Protein AF-A0A4U0UCR5-F1 (afdb_monomer)

pLDDT: mean 89.13, std 16.33, range [35.28, 98.19]

Solvent-accessible surface area (backbone atoms only — not comparable to full-atom values): 7328 Å² total; per-residue (Å²): 134,86,78,78,83,80,68,86,75,76,78,74,77,91,52,89,45,72,67,49,46,50,55,61,46,55,78,76,46,58,71,68,56,44,50,70,70,74,58,52,72,88,90,23,61,68,55,53,46,61,62,53,55,58,74,78,58,78,87,79,87,75,80,96,62,92,66,94,75,80,82,55,55,40,74,56,100,87,42,82,36,74,46,90,71,81,84,75,95,70,81,70,40,49,72,82,38,89,63,22,64,62,49,67,74,70,109

Nearest PDB structures (foldseek):
  6gmc-assembly1_A  TM=9.772E-01  e=1.722E-05  Homo sapiens
  7m2o-assembly1_A  TM=9.458E-01  e=2.943E-05  Homo sapiens
  6gmb-assembly1_A  TM=9.273E-01  e=2.251E-05  Homo sapiens
  5zzp-assembly1_A  TM=9.626E-01  e=1.922E-04  Amycolatopsis orientalis
  2zfa-assembly1_B  TM=8.457E-01  e=1.601E-02  Aerococcus viridans

Structure (mmCIF, N/CA/C/O backbone):
data_AF-A0A4U0UCR5-F1
#
_entry.id   AF-A0A4U0UCR5-F1
#
loop_
_atom_site.group_PDB
_atom_site.id
_atom_site.type_symbol
_atom_site.label_atom_id
_atom_site.label_alt_id
_atom_site.label_comp_id
_atom_site.label_asym_id
_atom_site.label_entity_id
_atom_site.label_seq_id
_atom_site.pdbx_PDB_ins_code
_atom_site.Cartn_x
_atom_site.Cartn_y
_atom_site.Cartn_z
_atom_site.occupancy
_atom_site.B_iso_or_equiv
_atom_site.auth_seq_id
_atom_site.auth_comp_id
_atom_site.auth_asym_id
_atom_site.auth_atom_id
_atom_site.pdbx_PDB_model_num
ATOM 1 N N . MET A 1 1 ? -10.767 9.553 -33.402 1.00 35.28 1 MET A N 1
ATOM 2 C CA . MET A 1 1 ? -11.788 8.578 -32.966 1.00 35.28 1 MET A CA 1
ATOM 3 C C . MET A 1 1 ? -11.560 8.318 -31.491 1.00 35.28 1 MET A C 1
ATOM 5 O O . MET A 1 1 ? -10.500 7.817 -31.144 1.00 35.28 1 MET A O 1
ATOM 9 N N . ALA A 1 2 ? -12.474 8.772 -30.635 1.00 36.44 2 ALA A N 1
ATOM 10 C CA . ALA A 1 2 ? -12.383 8.573 -29.193 1.00 36.44 2 ALA A CA 1
ATOM 11 C C . ALA A 1 2 ? -12.585 7.086 -28.865 1.00 36.44 2 ALA A C 1
ATOM 13 O O . ALA A 1 2 ? -13.529 6.472 -29.364 1.00 36.44 2 ALA A O 1
ATOM 14 N N . ALA A 1 3 ? -11.685 6.514 -28.065 1.00 36.31 3 ALA A N 1
ATOM 15 C CA . ALA A 1 3 ? -11.856 5.176 -27.513 1.00 36.31 3 ALA A CA 1
ATOM 16 C C . ALA A 1 3 ? -13.061 5.171 -26.550 1.00 36.31 3 ALA A C 1
ATOM 18 O O . ALA A 1 3 ? -13.262 6.158 -25.835 1.00 36.31 3 ALA A O 1
ATOM 19 N N . PRO A 1 4 ? -13.882 4.108 -26.533 1.00 35.31 4 PRO A N 1
ATOM 20 C CA . PRO A 1 4 ? -15.070 4.062 -25.691 1.00 35.31 4 PRO A CA 1
ATOM 21 C C . PRO A 1 4 ? -14.685 4.058 -24.205 1.00 35.31 4 PRO A C 1
ATOM 23 O O . PRO A 1 4 ? -13.691 3.447 -23.810 1.00 35.31 4 PRO A O 1
ATOM 26 N N . ALA A 1 5 ? -15.490 4.738 -23.384 1.00 44.38 5 ALA A N 1
ATOM 27 C CA . ALA A 1 5 ? -15.382 4.713 -21.931 1.00 44.38 5 ALA A CA 1
ATOM 28 C C . ALA A 1 5 ? -15.488 3.261 -21.440 1.00 44.38 5 ALA A C 1
ATOM 30 O O . ALA A 1 5 ? -16.512 2.607 -21.646 1.00 44.38 5 ALA A O 1
ATOM 31 N N . LYS A 1 6 ? -14.417 2.739 -20.827 1.00 43.69 6 LYS A N 1
ATOM 32 C CA . LYS A 1 6 ? -14.446 1.434 -20.159 1.00 43.69 6 LYS A CA 1
ATOM 33 C C . LYS A 1 6 ? -15.476 1.522 -19.033 1.00 43.69 6 LYS A C 1
ATOM 35 O O . LYS A 1 6 ? -15.275 2.279 -18.086 1.00 43.69 6 LYS A O 1
ATOM 40 N N . GLY A 1 7 ? -16.580 0.788 -19.182 1.00 40.47 7 GLY A N 1
ATOM 41 C CA . GLY A 1 7 ?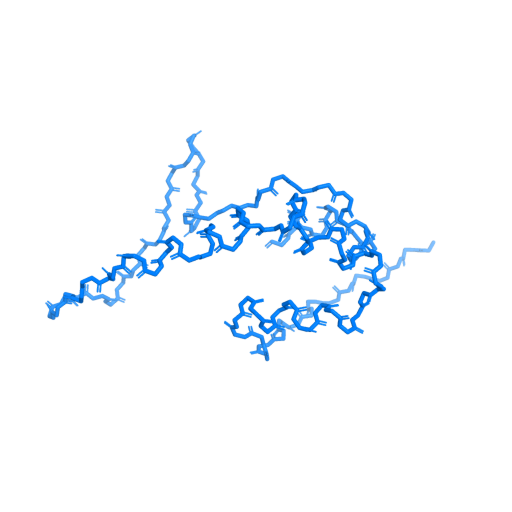 -17.565 0.597 -18.122 1.00 40.47 7 GLY A CA 1
ATOM 42 C C . GLY A 1 7 ? -16.885 0.109 -16.846 1.00 40.47 7 GLY A C 1
ATOM 43 O O . GLY A 1 7 ? -15.861 -0.574 -16.924 1.00 40.47 7 GLY A O 1
ATOM 44 N N . GLU A 1 8 ? -17.437 0.508 -15.701 1.00 47.03 8 GLU A N 1
ATOM 45 C CA . GLU A 1 8 ? -16.978 0.138 -14.362 1.00 47.03 8 GLU A CA 1
ATOM 46 C C . GLU A 1 8 ? -16.713 -1.372 -14.302 1.00 47.03 8 GLU A C 1
ATOM 48 O O . GLU A 1 8 ? -17.630 -2.193 -14.257 1.00 47.03 8 GLU A O 1
ATOM 53 N N . GLN A 1 9 ? -15.436 -1.754 -14.381 1.00 50.81 9 GLN A N 1
ATOM 54 C CA . GLN A 1 9 ? -15.031 -3.129 -14.147 1.00 50.81 9 GLN A CA 1
ATOM 55 C C . GLN A 1 9 ? -15.256 -3.400 -12.665 1.00 50.81 9 GLN A C 1
ATOM 57 O O . GLN A 1 9 ? -14.548 -2.867 -11.813 1.00 50.81 9 GLN A O 1
ATOM 62 N N . MET A 1 10 ? -16.281 -4.202 -12.385 1.00 52.25 10 MET A N 1
ATOM 63 C CA . MET A 1 10 ? -16.593 -4.722 -11.061 1.00 52.25 10 MET A CA 1
ATOM 64 C C . MET A 1 10 ? -15.315 -5.278 -10.421 1.00 52.25 10 MET A C 1
ATOM 66 O O . MET A 1 10 ? -14.650 -6.125 -11.018 1.00 52.25 10 MET A O 1
ATOM 70 N N . HIS A 1 11 ? -14.956 -4.750 -9.248 1.00 58.25 11 HIS A N 1
ATOM 71 C CA . HIS A 1 11 ? -13.743 -5.130 -8.528 1.00 58.25 11 HIS A CA 1
ATOM 72 C C . HIS A 1 11 ? -13.682 -6.653 -8.363 1.00 58.25 11 HIS A C 1
ATOM 74 O O . HIS A 1 11 ? -14.624 -7.265 -7.856 1.00 58.25 11 HIS A O 1
ATOM 80 N N . ASP A 1 12 ? -12.584 -7.264 -8.807 1.00 63.19 12 ASP A N 1
ATOM 81 C CA . ASP A 1 12 ? -12.353 -8.696 -8.640 1.00 63.19 12 ASP A CA 1
ATOM 82 C C . ASP A 1 12 ? -12.151 -8.999 -7.147 1.00 63.19 12 ASP A C 1
ATOM 84 O O . ASP A 1 12 ? -11.099 -8.717 -6.573 1.00 63.19 12 ASP A O 1
ATOM 88 N N . LEU A 1 13 ? -13.190 -9.538 -6.504 1.00 63.34 13 LEU A N 1
ATOM 89 C CA . LEU A 1 13 ? -13.197 -9.889 -5.079 1.00 63.34 13 LEU A CA 1
ATOM 90 C C . LEU A 1 13 ? -12.336 -11.126 -4.758 1.00 63.34 13 LEU A C 1
ATOM 92 O O . LEU A 1 13 ? -12.254 -11.513 -3.594 1.00 63.34 13 LEU A O 1
ATOM 96 N N . ASN A 1 14 ? -11.677 -11.744 -5.747 1.00 81.44 14 ASN A N 1
ATOM 97 C CA . ASN A 1 14 ? -10.796 -12.901 -5.539 1.00 81.44 14 ASN A CA 1
ATOM 98 C C . ASN A 1 14 ? -9.407 -12.540 -4.982 1.00 81.44 14 ASN A C 1
ATOM 100 O O . ASN A 1 14 ? -8.520 -13.387 -4.953 1.00 81.44 14 ASN A O 1
ATOM 104 N N . CYS A 1 15 ? -9.205 -11.299 -4.539 1.00 88.25 15 CYS A N 1
ATOM 105 C CA . CYS A 1 15 ? -7.969 -10.833 -3.928 1.00 88.25 15 CYS A CA 1
ATOM 106 C C . CYS A 1 15 ? -8.275 -10.217 -2.557 1.00 88.25 15 CYS A C 1
ATOM 108 O O . CYS A 1 15 ? -8.658 -9.051 -2.458 1.00 88.25 15 CYS A O 1
ATOM 110 N N . LEU A 1 16 ? -8.116 -11.004 -1.491 1.00 90.81 16 LEU A N 1
ATOM 111 C CA . LEU A 1 16 ? -8.462 -10.607 -0.122 1.00 90.81 16 LEU A CA 1
ATOM 112 C C . LEU A 1 16 ? -7.251 -10.101 0.663 1.00 90.81 16 LEU A C 1
ATOM 114 O O . LEU A 1 16 ? -7.403 -9.339 1.619 1.00 90.81 16 LEU A O 1
ATOM 118 N N . THR A 1 17 ? -6.045 -10.523 0.279 1.00 93.19 17 THR A N 1
ATOM 119 C CA . THR A 1 17 ? -4.800 -10.125 0.946 1.00 93.19 17 THR A CA 1
ATOM 120 C C . THR A 1 17 ? -3.840 -9.413 -0.002 1.00 93.19 17 THR A C 1
ATOM 122 O O . THR A 1 17 ? -3.811 -9.669 -1.202 1.00 9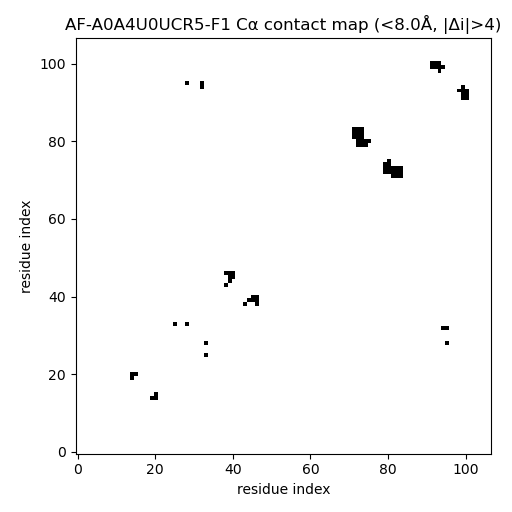3.19 17 THR A O 1
ATOM 125 N N . ILE A 1 18 ? -2.975 -8.557 0.550 1.00 92.12 18 ILE A N 1
ATOM 126 C CA . ILE A 1 18 ? -1.902 -7.899 -0.221 1.00 92.12 18 ILE A CA 1
ATOM 127 C C . ILE A 1 18 ? -0.964 -8.941 -0.858 1.00 92.12 18 ILE A C 1
ATOM 129 O O . ILE A 1 18 ? -0.467 -8.740 -1.959 1.00 92.12 18 ILE A O 1
ATOM 133 N N . LYS A 1 19 ? -0.766 -10.089 -0.201 1.00 92.12 19 LYS A N 1
ATOM 134 C CA . LYS A 1 19 ? 0.051 -11.185 -0.732 1.00 92.12 19 LYS A CA 1
ATOM 135 C C . LYS A 1 19 ? -0.581 -11.839 -1.964 1.00 92.12 19 LYS A C 1
ATOM 137 O O . LYS A 1 19 ? 0.123 -12.175 -2.909 1.00 92.12 19 LYS A O 1
ATOM 142 N N . GLU A 1 20 ? -1.898 -12.019 -1.967 1.00 93.31 20 GLU A N 1
ATOM 143 C CA . GLU A 1 20 ? -2.619 -12.495 -3.155 1.00 93.31 20 GLU A CA 1
ATOM 144 C C . GLU A 1 20 ? -2.536 -11.463 -4.282 1.00 93.31 20 GLU A C 1
ATOM 146 O O . GLU A 1 20 ? -2.299 -11.838 -5.429 1.00 93.31 20 GLU A O 1
ATOM 151 N N . LEU A 1 21 ? -2.633 -10.166 -3.960 1.00 91.94 21 LEU A N 1
ATOM 152 C CA . LEU A 1 21 ? -2.462 -9.091 -4.941 1.00 91.94 21 LEU A CA 1
ATOM 153 C C . LEU A 1 21 ? -1.087 -9.165 -5.614 1.00 91.94 21 LEU A C 1
ATOM 155 O O . LEU A 1 21 ? -1.000 -9.130 -6.840 1.00 91.94 21 LEU A O 1
ATOM 159 N N . GLU A 1 22 ? -0.026 -9.322 -4.821 1.00 92.38 22 GLU A N 1
ATOM 160 C CA . GLU A 1 22 ? 1.346 -9.495 -5.304 1.00 92.38 22 GLU A CA 1
ATOM 161 C C . GLU A 1 22 ? 1.468 -10.716 -6.231 1.00 92.38 22 GLU A C 1
ATOM 163 O O . GLU A 1 22 ? 2.014 -10.611 -7.329 1.00 92.38 22 GLU A O 1
ATOM 168 N N . GLN A 1 23 ? 0.898 -11.863 -5.848 1.00 91.62 23 GLN A N 1
ATOM 169 C CA . GLN A 1 23 ? 0.906 -13.086 -6.664 1.00 91.62 23 GLN A CA 1
ATOM 170 C C . GLN A 1 23 ? 0.154 -12.907 -7.990 1.00 91.62 23 GLN A C 1
ATOM 172 O O . GLN A 1 23 ? 0.631 -13.321 -9.051 1.00 91.62 23 GLN A O 1
ATOM 177 N N . HIS A 1 24 ? -1.008 -12.258 -7.948 1.00 90.94 24 HIS A N 1
ATOM 178 C CA . HIS A 1 24 ? -1.801 -11.944 -9.129 1.00 90.94 24 HIS A CA 1
ATOM 179 C C . HIS A 1 24 ? -1.100 -10.944 -10.054 1.00 90.94 24 HIS A C 1
ATOM 181 O O . HIS A 1 24 ? -1.191 -11.076 -11.278 1.00 90.94 24 HIS A O 1
ATOM 187 N N . ALA A 1 25 ? -0.401 -9.954 -9.506 1.00 91.38 25 ALA A N 1
ATOM 188 C CA . ALA A 1 25 ? 0.406 -9.026 -10.288 1.00 91.38 25 ALA A CA 1
ATOM 189 C C . ALA A 1 25 ? 1.619 -9.737 -10.908 1.00 91.38 25 ALA A C 1
ATOM 191 O O . ALA A 1 25 ? 1.920 -9.542 -12.086 1.00 91.38 25 ALA A O 1
ATOM 192 N N . ALA A 1 26 ? 2.259 -10.641 -10.161 1.00 90.75 26 ALA A N 1
ATOM 193 C CA . ALA A 1 26 ? 3.471 -11.322 -10.592 1.00 90.75 26 ALA A CA 1
ATOM 194 C C . ALA A 1 26 ? 3.286 -12.192 -11.845 1.00 90.75 26 ALA A C 1
ATOM 196 O O . ALA A 1 26 ? 4.235 -12.372 -12.605 1.00 90.75 26 ALA A O 1
ATOM 197 N N . VAL A 1 27 ? 2.086 -12.717 -12.100 1.00 91.62 27 VAL A N 1
ATOM 198 C CA . VAL A 1 27 ? 1.802 -13.471 -13.337 1.00 91.62 27 VAL A CA 1
ATOM 199 C C . VAL A 1 27 ? 1.492 -12.575 -14.543 1.00 91.62 27 VAL A C 1
ATOM 201 O O . VAL A 1 27 ? 1.458 -13.066 -15.667 1.00 91.62 27 VAL A O 1
ATOM 204 N N . ARG A 1 28 ? 1.261 -11.274 -14.327 1.00 91.19 28 ARG A N 1
ATOM 205 C CA . ARG A 1 28 ? 0.892 -10.292 -15.366 1.00 91.19 28 ARG A CA 1
ATOM 206 C C . ARG A 1 28 ? 2.027 -9.337 -15.740 1.00 91.19 28 ARG A C 1
ATOM 208 O O . ARG A 1 28 ? 1.911 -8.635 -16.737 1.00 91.19 28 ARG A O 1
ATOM 215 N N . MET A 1 29 ? 3.098 -9.316 -14.955 1.00 92.88 29 MET A N 1
ATOM 216 C CA . MET A 1 29 ? 4.270 -8.468 -15.158 1.00 92.88 29 MET A CA 1
ATOM 217 C C . MET A 1 29 ? 5.476 -9.302 -15.596 1.00 92.88 29 MET A C 1
ATOM 219 O O . MET A 1 29 ? 5.650 -10.448 -15.167 1.00 92.88 29 MET A O 1
ATOM 223 N N . ASP A 1 30 ? 6.338 -8.715 -16.423 1.00 95.19 30 ASP A N 1
ATOM 224 C CA . ASP A 1 30 ? 7.641 -9.294 -16.731 1.00 95.19 30 ASP A CA 1
ATOM 225 C C . ASP A 1 30 ? 8.573 -9.244 -15.504 1.00 95.19 30 ASP A C 1
ATOM 227 O O . ASP A 1 30 ? 8.321 -8.534 -14.529 1.00 95.19 30 ASP A O 1
ATOM 231 N N . LYS A 1 31 ? 9.671 -10.008 -15.540 1.00 94.44 31 LYS A N 1
ATOM 232 C CA . LYS A 1 31 ? 10.596 -10.109 -14.403 1.00 94.44 31 LYS A CA 1
ATOM 233 C C . LYS A 1 31 ? 11.141 -8.743 -13.973 1.00 94.44 31 LYS A C 1
ATOM 235 O O . LYS A 1 31 ? 11.119 -8.455 -12.785 1.00 94.44 31 LYS A O 1
ATOM 240 N N . GLN A 1 32 ? 11.591 -7.917 -14.915 1.00 95.44 32 GLN A N 1
ATOM 241 C CA . GLN A 1 32 ? 12.232 -6.642 -14.600 1.00 95.44 32 GLN A CA 1
ATOM 242 C C . GLN A 1 32 ? 11.259 -5.694 -13.894 1.00 95.44 32 GLN A C 1
ATOM 244 O O . GLN A 1 32 ? 11.619 -5.076 -12.895 1.00 95.44 32 GLN A O 1
ATOM 249 N N . THR A 1 33 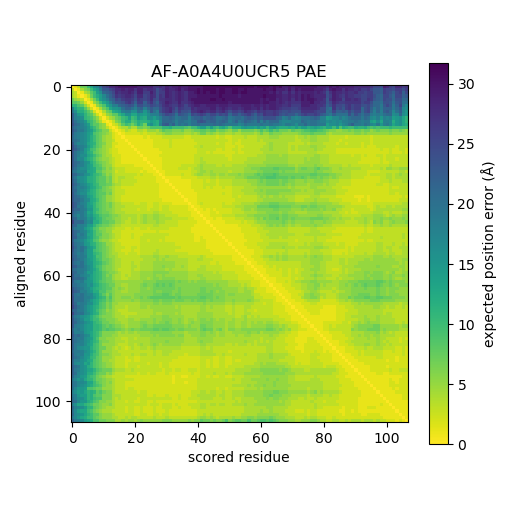? 10.019 -5.616 -14.378 1.00 95.75 33 THR A N 1
ATOM 250 C CA . THR A 1 33 ? 8.972 -4.801 -13.750 1.00 95.75 33 THR A CA 1
ATOM 251 C C . THR A 1 33 ? 8.637 -5.283 -12.338 1.00 95.75 33 THR A C 1
ATOM 253 O O . THR A 1 33 ? 8.492 -4.470 -11.428 1.00 95.75 33 THR A O 1
ATOM 256 N N . ARG A 1 34 ? 8.536 -6.601 -12.124 1.00 94.19 34 ARG A N 1
ATOM 257 C CA . ARG A 1 34 ? 8.259 -7.154 -10.786 1.00 94.19 34 ARG A CA 1
ATOM 258 C C . ARG A 1 34 ? 9.373 -6.848 -9.802 1.00 94.19 34 ARG A C 1
ATOM 260 O O . ARG A 1 34 ? 9.086 -6.432 -8.685 1.00 94.19 34 ARG A O 1
ATOM 267 N N . ASP A 1 35 ? 10.617 -7.051 -10.220 1.00 94.25 35 ASP A N 1
ATOM 268 C CA . ASP A 1 35 ? 11.778 -6.827 -9.365 1.00 94.25 35 ASP A CA 1
ATOM 269 C C . ASP A 1 35 ? 11.882 -5.338 -8.992 1.00 94.25 35 ASP A C 1
ATOM 271 O O . ASP A 1 35 ? 12.121 -5.007 -7.836 1.00 94.25 35 ASP A O 1
ATOM 275 N N . TYR A 1 36 ? 11.580 -4.430 -9.932 1.00 95.06 36 TYR A N 1
ATOM 276 C CA . TYR A 1 36 ? 11.560 -2.985 -9.673 1.00 95.06 36 TYR A CA 1
ATOM 277 C C . TYR A 1 36 ? 10.619 -2.582 -8.525 1.00 95.06 36 TYR A C 1
ATOM 279 O O . TYR A 1 36 ? 10.951 -1.678 -7.759 1.00 95.06 36 TYR A O 1
ATOM 287 N N . TYR A 1 37 ? 9.455 -3.229 -8.400 1.00 94.62 37 TYR A N 1
ATOM 288 C CA . TYR A 1 37 ? 8.468 -2.884 -7.371 1.00 94.62 37 TYR A CA 1
ATOM 289 C C . TYR A 1 37 ? 8.603 -3.673 -6.069 1.00 94.62 37 TYR A C 1
ATOM 291 O O . TYR A 1 37 ? 8.274 -3.138 -5.012 1.00 94.62 37 TYR A O 1
ATOM 299 N N . ASN A 1 38 ? 9.036 -4.933 -6.137 1.00 91.94 38 ASN A N 1
ATOM 300 C CA . ASN A 1 38 ? 8.982 -5.844 -4.992 1.00 91.94 38 ASN A CA 1
ATOM 301 C C . ASN A 1 38 ? 10.326 -5.997 -4.260 1.00 91.94 38 ASN A C 1
ATOM 303 O O . ASN A 1 38 ? 10.359 -6.601 -3.187 1.00 91.94 38 ASN A O 1
ATOM 307 N N . GLU A 1 39 ? 11.430 -5.477 -4.803 1.00 93.50 39 GLU A N 1
ATOM 308 C CA . GLU A 1 39 ? 12.748 -5.592 -4.172 1.00 93.50 39 GLU A CA 1
ATOM 309 C C . GLU A 1 39 ? 13.080 -4.437 -3.213 1.00 93.50 39 GLU A C 1
ATOM 311 O O . GLU A 1 39 ? 12.517 -3.342 -3.249 1.00 93.50 39 GLU A O 1
ATOM 316 N N . GLY A 1 40 ? 14.022 -4.714 -2.310 1.00 94.50 40 GLY A N 1
ATOM 317 C CA . GLY A 1 40 ? 14.629 -3.740 -1.408 1.00 94.50 40 GLY A CA 1
ATOM 318 C C . GLY A 1 40 ? 16.115 -3.551 -1.715 1.00 94.50 40 GLY A C 1
ATOM 319 O O . GLY A 1 40 ? 16.657 -4.141 -2.642 1.00 94.50 40 GLY A O 1
ATOM 320 N N . ALA A 1 41 ? 16.799 -2.734 -0.917 1.00 96.31 41 ALA A N 1
ATOM 321 C CA . ALA A 1 41 ? 18.237 -2.534 -1.078 1.00 96.31 41 ALA A CA 1
ATOM 322 C C . ALA A 1 41 ? 19.042 -3.791 -0.695 1.00 96.31 41 ALA A C 1
ATOM 324 O O . ALA A 1 41 ? 18.7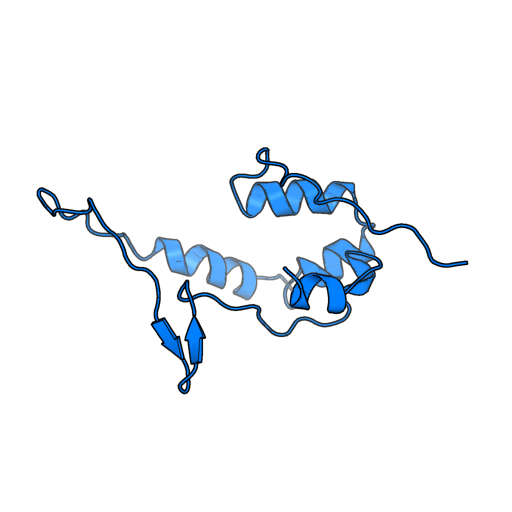76 -4.404 0.344 1.00 96.31 41 ALA A O 1
ATOM 325 N N . ASP A 1 42 ? 20.068 -4.103 -1.495 1.00 96.31 42 ASP A N 1
ATOM 326 C CA . ASP A 1 42 ? 21.016 -5.202 -1.268 1.00 96.31 42 ASP A CA 1
ATOM 327 C C . ASP A 1 42 ? 20.291 -6.540 -1.005 1.00 96.31 42 ASP A C 1
ATOM 329 O O . ASP A 1 42 ? 19.485 -6.981 -1.820 1.00 96.31 42 ASP A O 1
ATOM 333 N N . SER A 1 43 ? 20.519 -7.176 0.145 1.00 95.31 43 SER A N 1
ATOM 334 C CA . SER A 1 43 ? 19.889 -8.448 0.518 1.00 95.31 43 SER A CA 1
ATOM 335 C C . SER A 1 43 ? 18.421 -8.334 0.959 1.00 95.31 43 SER A C 1
ATOM 337 O O . SER A 1 43 ? 17.804 -9.347 1.290 1.00 95.31 43 SER A O 1
ATOM 339 N N . GLY A 1 44 ? 17.850 -7.124 1.011 1.00 96.38 44 GLY A N 1
ATOM 340 C CA . GLY A 1 44 ? 16.457 -6.905 1.410 1.00 96.38 44 GLY A CA 1
ATOM 341 C C . GLY A 1 44 ? 16.178 -7.107 2.905 1.00 96.38 44 GLY A C 1
ATOM 342 O O . GLY A 1 44 ? 15.017 -7.226 3.298 1.00 96.38 44 GLY A O 1
ATOM 343 N N . SER A 1 45 ? 17.203 -7.121 3.765 1.00 97.69 45 SER A N 1
ATOM 344 C CA . SER A 1 45 ? 17.036 -7.299 5.217 1.00 97.69 45 SER A CA 1
ATOM 345 C C . SER A 1 45 ? 16.076 -6.270 5.825 1.00 97.69 45 SER A C 1
ATOM 347 O O . SER A 1 45 ? 15.122 -6.646 6.503 1.00 97.69 45 SER A O 1
ATOM 349 N N . THR A 1 46 ? 16.237 -4.986 5.495 1.00 97.81 46 THR A N 1
ATOM 350 C CA . THR A 1 46 ? 15.351 -3.910 5.973 1.00 97.81 46 THR A CA 1
ATOM 351 C C . THR A 1 46 ? 13.911 -4.070 5.478 1.00 97.81 46 THR A C 1
ATOM 353 O O . THR A 1 46 ? 12.967 -3.766 6.206 1.00 97.81 46 THR A O 1
ATOM 356 N N . LEU A 1 47 ? 13.714 -4.574 4.254 1.00 96.75 47 LEU A N 1
ATOM 357 C CA . LEU A 1 47 ? 12.377 -4.855 3.723 1.00 96.75 47 LEU A CA 1
ATOM 358 C C . LEU A 1 47 ? 11.681 -5.935 4.565 1.00 96.75 47 LEU A C 1
ATOM 360 O O . LEU A 1 47 ? 10.534 -5.757 4.978 1.00 96.75 47 LEU A O 1
ATOM 364 N N . LEU A 1 48 ? 12.394 -7.021 4.879 1.00 96.19 48 LEU A N 1
ATOM 365 C CA . LEU A 1 48 ? 11.889 -8.086 5.748 1.00 96.19 48 LEU A CA 1
ATOM 366 C C . LEU A 1 48 ? 11.606 -7.574 7.167 1.00 96.19 48 LEU A C 1
ATOM 368 O O . LEU A 1 48 ? 10.559 -7.890 7.738 1.00 96.19 48 LEU A O 1
ATOM 372 N N . GLU A 1 49 ? 12.497 -6.753 7.723 1.00 97.69 49 GLU A N 1
ATOM 373 C CA . GLU A 1 49 ? 12.325 -6.154 9.048 1.00 97.69 49 GLU A CA 1
ATOM 374 C C . GLU A 1 49 ? 11.088 -5.254 9.128 1.00 97.69 49 GLU A C 1
ATOM 376 O O . GLU A 1 49 ? 10.350 -5.335 10.113 1.00 97.69 49 GLU A O 1
ATOM 381 N N . ASN A 1 50 ? 10.808 -4.453 8.092 1.00 96.75 50 ASN A N 1
ATOM 382 C CA . ASN A 1 50 ? 9.618 -3.598 8.027 1.00 96.75 50 ASN A CA 1
ATOM 383 C C . ASN A 1 50 ? 8.322 -4.411 8.156 1.00 96.75 50 ASN A C 1
ATOM 385 O O . ASN A 1 50 ? 7.412 -4.023 8.890 1.00 96.75 50 ASN A O 1
ATOM 389 N N . ILE A 1 51 ? 8.246 -5.563 7.483 1.00 95.12 51 ILE A N 1
ATOM 390 C CA . ILE A 1 51 ? 7.080 -6.455 7.543 1.00 95.12 51 ILE A CA 1
ATOM 391 C C . ILE A 1 51 ? 6.993 -7.117 8.924 1.00 95.12 51 ILE A C 1
ATOM 393 O O . ILE A 1 51 ? 5.942 -7.110 9.569 1.00 95.12 51 ILE A O 1
ATOM 397 N N . GLN A 1 52 ? 8.108 -7.664 9.414 1.00 97.31 52 GLN A N 1
ATOM 398 C CA . GLN A 1 52 ? 8.155 -8.373 10.695 1.00 97.31 52 GLN A CA 1
ATOM 399 C C . GLN A 1 52 ? 7.925 -7.453 11.902 1.00 97.31 52 GLN A C 1
ATOM 401 O O . GLN A 1 52 ? 7.454 -7.913 12.945 1.00 97.31 52 GLN A O 1
ATOM 406 N N . ALA A 1 53 ? 8.209 -6.154 11.782 1.00 98.19 53 ALA A N 1
ATOM 407 C CA . ALA A 1 53 ? 7.995 -5.180 12.846 1.00 98.19 53 ALA A CA 1
ATOM 408 C C . ALA A 1 53 ? 6.539 -5.152 13.334 1.00 98.19 53 ALA A C 1
ATOM 410 O O . ALA A 1 53 ? 6.308 -5.038 14.539 1.00 98.19 53 ALA A O 1
ATOM 411 N N . TYR A 1 54 ? 5.563 -5.340 12.442 1.00 96.56 54 TYR A N 1
ATOM 412 C CA . TYR A 1 54 ? 4.147 -5.362 12.815 1.00 96.56 54 TYR A CA 1
ATOM 413 C C . TYR A 1 54 ? 3.779 -6.556 13.706 1.00 96.56 54 TYR A C 1
ATOM 415 O O . TYR A 1 54 ? 2.938 -6.412 14.592 1.00 96.56 54 TYR A O 1
ATOM 423 N N . ALA A 1 55 ? 4.456 -7.702 13.562 1.00 96.06 55 ALA A N 1
ATOM 424 C CA . ALA A 1 55 ? 4.208 -8.893 14.381 1.00 96.06 55 ALA A CA 1
ATOM 425 C C . ALA A 1 55 ? 4.621 -8.720 15.857 1.00 96.06 55 ALA A C 1
ATOM 427 O O . ALA A 1 55 ? 4.217 -9.509 16.715 1.00 96.06 55 ALA A O 1
ATOM 428 N N . LYS A 1 56 ? 5.400 -7.675 16.172 1.00 97.44 56 LYS A N 1
ATOM 429 C CA . LYS A 1 56 ? 5.771 -7.312 17.550 1.00 97.44 56 LYS A CA 1
ATOM 430 C C . LYS A 1 56 ? 4.570 -6.786 18.345 1.00 97.44 56 LYS A C 1
ATOM 432 O O . LYS A 1 56 ? 4.571 -6.859 19.573 1.00 97.44 56 LYS A O 1
ATOM 437 N N . TYR A 1 57 ? 3.545 -6.280 17.659 1.00 97.44 57 TYR A N 1
ATOM 438 C CA . TYR A 1 57 ? 2.354 -5.698 18.266 1.00 97.44 57 TYR A CA 1
ATOM 439 C C . TYR A 1 57 ? 1.149 -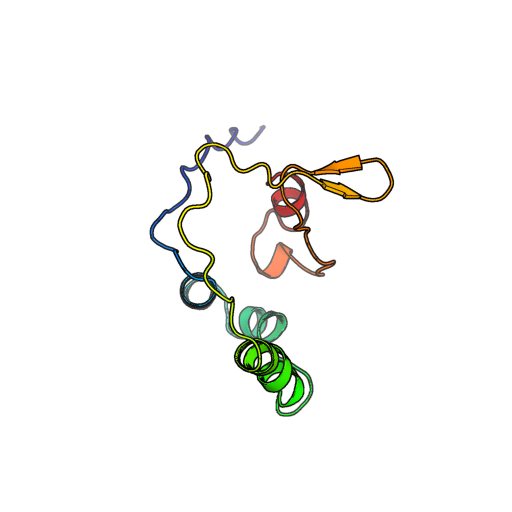6.627 18.119 1.00 97.44 57 TYR A C 1
ATOM 441 O O . TYR A 1 57 ? 1.005 -7.362 17.147 1.00 97.44 57 TYR A O 1
ATOM 449 N N . ARG A 1 58 ? 0.246 -6.586 19.103 1.00 97.69 58 ARG A N 1
ATOM 450 C CA . ARG A 1 58 ? -1.031 -7.309 19.065 1.00 97.69 58 ARG A CA 1
ATOM 451 C C . ARG A 1 58 ? -2.164 -6.344 19.367 1.00 97.69 58 ARG A C 1
ATOM 453 O O . ARG A 1 58 ? -2.073 -5.551 20.304 1.00 97.69 58 ARG A O 1
ATOM 460 N N . ILE A 1 59 ? -3.247 -6.440 18.604 1.00 96.88 59 ILE A N 1
ATOM 461 C CA . ILE A 1 59 ? -4.475 -5.702 18.900 1.00 96.88 59 ILE A CA 1
ATOM 462 C C . ILE A 1 59 ? -5.099 -6.332 20.144 1.00 96.88 59 ILE A C 1
ATOM 464 O O . ILE A 1 59 ? -5.361 -7.531 20.164 1.00 96.88 59 ILE A O 1
ATOM 468 N N . ARG A 1 60 ? -5.339 -5.534 21.189 1.00 97.25 60 ARG A N 1
ATOM 469 C CA . ARG A 1 60 ? -6.060 -5.988 22.384 1.00 97.25 60 ARG A CA 1
ATOM 470 C C . ARG A 1 60 ? -7.566 -5.964 22.101 1.00 97.25 60 ARG A C 1
ATOM 472 O O . ARG A 1 60 ? -8.113 -4.864 21.984 1.00 97.25 60 ARG A O 1
ATOM 479 N N 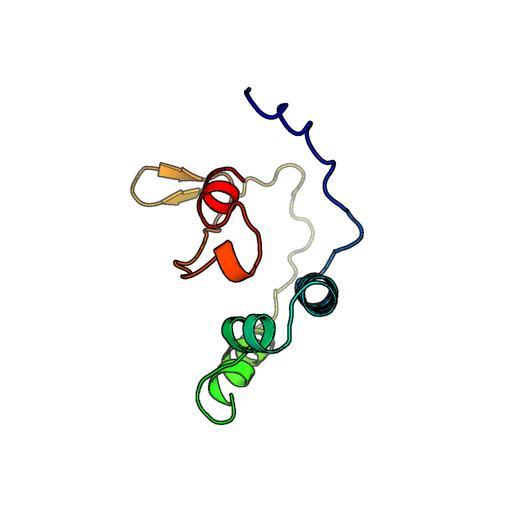. PRO A 1 61 ? -8.259 -7.117 22.056 1.00 96.69 61 PRO A N 1
ATOM 480 C CA . PRO A 1 61 ? -9.702 -7.131 21.860 1.00 96.69 61 PRO A CA 1
ATOM 481 C C . PRO A 1 61 ? -10.409 -6.414 23.014 1.00 96.69 61 PRO A C 1
ATOM 483 O O . PRO A 1 61 ? -10.040 -6.567 24.182 1.00 96.69 61 PRO A O 1
ATOM 486 N N . ARG A 1 62 ? -11.434 -5.621 22.694 1.00 96.44 62 ARG A N 1
ATOM 487 C CA . ARG A 1 62 ? -12.312 -4.977 23.678 1.00 96.44 62 ARG A CA 1
ATOM 488 C C . ARG A 1 62 ? -13.730 -5.478 23.443 1.00 96.44 62 ARG A C 1
ATOM 490 O O . ARG A 1 62 ? -14.301 -5.218 22.393 1.00 96.44 62 ARG A O 1
ATOM 497 N N . VAL A 1 63 ? -14.266 -6.213 24.412 1.00 96.88 63 VAL A N 1
ATOM 498 C CA . VAL A 1 63 ? -15.595 -6.836 24.326 1.00 96.88 63 VAL A CA 1
ATOM 499 C C . VAL A 1 63 ? -16.690 -5.897 24.830 1.00 96.88 63 VAL A C 1
ATOM 501 O O . VAL A 1 63 ? -16.399 -4.943 25.556 1.00 96.88 63 VAL A O 1
ATOM 504 N N . LEU A 1 64 ? -17.940 -6.183 24.447 1.00 96.56 64 LEU A N 1
ATOM 505 C CA . LEU A 1 64 ? -19.136 -5.424 24.846 1.00 96.56 64 LEU A CA 1
ATOM 506 C C . LEU A 1 64 ? -19.054 -3.927 24.492 1.00 96.56 64 LEU A C 1
ATOM 508 O O . LEU A 1 64 ? -19.494 -3.062 25.248 1.00 96.56 64 LEU A O 1
ATOM 512 N N . ARG A 1 65 ? -18.449 -3.614 23.343 1.00 95.62 65 ARG A N 1
ATOM 513 C CA . ARG A 1 65 ? -18.443 -2.273 22.755 1.00 95.62 65 ARG A CA 1
ATOM 514 C C . ARG A 1 65 ? -19.473 -2.230 21.638 1.00 95.62 65 ARG A C 1
ATOM 516 O O . ARG A 1 65 ? -19.460 -3.105 20.777 1.00 95.62 65 ARG A O 1
ATOM 523 N N . ASP A 1 66 ? -20.344 -1.226 21.662 1.00 96.06 66 ASP A N 1
ATOM 524 C CA . ASP A 1 66 ? -21.213 -0.953 20.525 1.00 96.06 66 ASP A CA 1
ATOM 525 C C . ASP A 1 66 ? -20.350 -0.478 19.349 1.00 96.06 66 ASP A C 1
ATOM 527 O O . ASP A 1 66 ? -19.634 0.518 19.444 1.00 96.06 66 ASP A O 1
ATOM 531 N N . ILE A 1 67 ? -20.387 -1.256 18.274 1.00 95.75 67 ILE A N 1
ATOM 532 C CA . ILE A 1 67 ? -19.681 -1.023 17.012 1.00 95.75 67 ILE A CA 1
ATOM 533 C C . ILE A 1 67 ? -20.674 -0.981 15.845 1.00 95.75 67 ILE A C 1
ATOM 535 O O . ILE A 1 67 ? -20.287 -1.165 14.695 1.00 95.75 67 ILE A O 1
ATOM 539 N N . SER A 1 68 ? -21.963 -0.757 16.131 1.00 96.94 68 SER A N 1
ATOM 540 C CA . SER A 1 68 ? -23.030 -0.700 15.124 1.00 96.94 68 SER A CA 1
ATOM 541 C C . SER A 1 68 ? -22.801 0.391 14.074 1.00 96.94 68 SER A C 1
ATOM 543 O O . SER A 1 68 ? -23.321 0.301 12.962 1.00 96.94 68 SER A O 1
ATOM 545 N N . ARG A 1 69 ? -22.008 1.416 14.411 1.00 96.06 69 ARG A N 1
ATOM 546 C CA . ARG A 1 69 ? -21.576 2.489 13.514 1.00 96.06 69 ARG A CA 1
ATOM 547 C C . ARG A 1 69 ? -20.101 2.800 13.756 1.00 96.06 69 ARG A C 1
ATOM 549 O O . ARG A 1 69 ? -19.745 3.301 14.820 1.00 96.06 69 ARG A O 1
ATOM 556 N N . ILE A 1 70 ? -19.256 2.513 12.769 1.00 95.88 70 ILE A N 1
ATOM 557 C CA . ILE A 1 70 ? -17.825 2.837 12.787 1.00 95.88 70 ILE A CA 1
ATOM 558 C C . ILE A 1 70 ? -17.592 3.951 11.770 1.00 95.88 70 ILE A C 1
ATOM 560 O O . ILE A 1 70 ? -17.915 3.788 10.597 1.00 95.88 70 ILE A O 1
ATOM 564 N N . ASP A 1 71 ? -17.032 5.069 12.225 1.00 96.06 71 ASP A N 1
ATOM 565 C CA . ASP A 1 71 ? -16.570 6.151 11.357 1.00 96.06 71 ASP A CA 1
AT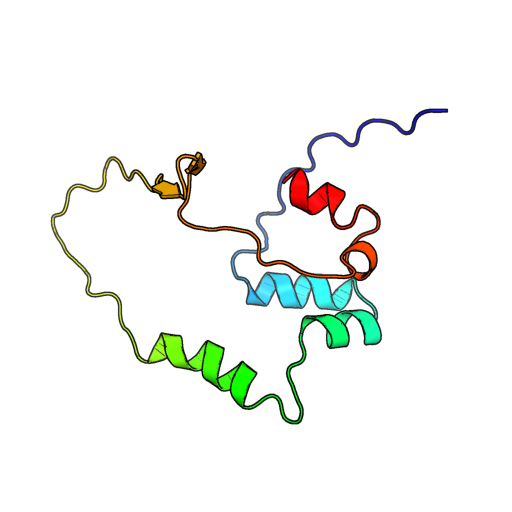OM 566 C C . ASP A 1 71 ? -15.039 6.118 11.292 1.00 96.06 71 ASP A C 1
ATOM 568 O O . ASP A 1 71 ? -14.360 6.328 12.298 1.00 96.06 71 ASP A O 1
ATOM 572 N N . THR A 1 72 ? -14.498 5.814 10.114 1.00 97.19 72 THR A N 1
ATOM 573 C CA . THR A 1 72 ? -13.052 5.804 9.843 1.00 97.19 72 THR A CA 1
ATOM 574 C C . THR A 1 72 ? -12.542 7.131 9.294 1.00 97.19 72 THR A C 1
ATOM 576 O O . THR A 1 72 ? -11.350 7.256 9.010 1.00 97.19 72 THR A O 1
ATOM 579 N N . SER A 1 73 ? -13.418 8.116 9.104 1.00 97.50 73 SER A N 1
ATOM 580 C CA . SER A 1 73 ? -13.043 9.360 8.453 1.00 97.50 73 SER A CA 1
ATOM 581 C C . SER A 1 73 ? -12.189 10.251 9.355 1.00 97.50 73 SER A C 1
ATOM 583 O O . SER A 1 73 ? -12.389 10.357 10.565 1.00 97.50 73 SER A O 1
ATOM 585 N N . VAL A 1 74 ? -11.203 10.908 8.748 1.00 97.62 74 VAL A N 1
ATOM 586 C CA . VAL A 1 74 ? -10.192 11.715 9.440 1.00 97.62 74 VAL A CA 1
ATOM 587 C C . VAL 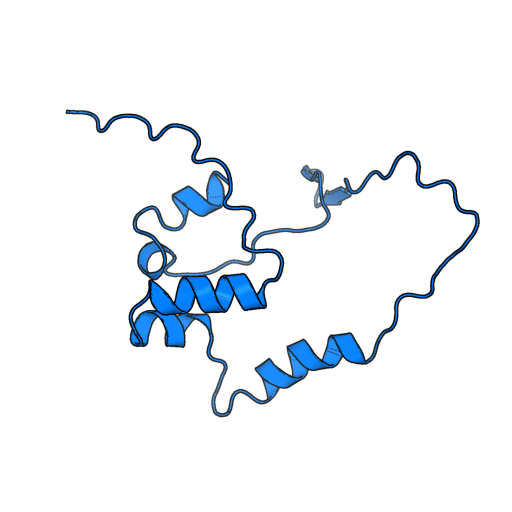A 1 74 ? -9.953 13.032 8.707 1.00 97.62 74 VAL A C 1
ATOM 589 O O . VAL A 1 74 ? -10.189 13.139 7.505 1.00 97.62 74 VAL A O 1
ATOM 592 N N . SER A 1 75 ? -9.498 14.054 9.435 1.00 97.38 75 SER A N 1
ATOM 593 C CA . SER A 1 75 ? -9.034 15.315 8.844 1.00 97.38 75 SER A CA 1
ATOM 594 C C . SER A 1 75 ? -7.512 15.297 8.734 1.00 97.38 75 SER A C 1
ATOM 596 O O . SER A 1 75 ? -6.830 15.097 9.738 1.00 97.38 75 SER A O 1
ATOM 598 N N . ILE A 1 76 ? -6.985 15.503 7.529 1.00 95.50 76 ILE A N 1
ATOM 599 C CA . ILE A 1 76 ? -5.553 15.524 7.224 1.00 95.50 76 ILE A CA 1
ATOM 600 C C . ILE A 1 76 ? -5.252 16.869 6.562 1.00 95.50 76 ILE A C 1
ATOM 602 O O . ILE A 1 76 ? -5.764 17.159 5.486 1.00 95.50 76 ILE A O 1
ATOM 606 N N . PHE A 1 77 ? -4.472 17.726 7.227 1.00 94.88 77 PHE A N 1
ATOM 607 C CA . PHE A 1 77 ? -4.140 19.082 6.748 1.00 94.88 77 PHE A CA 1
ATOM 608 C C . PHE A 1 77 ? -5.359 19.932 6.321 1.00 94.88 77 PHE A C 1
ATOM 610 O O . PHE A 1 77 ? -5.267 20.741 5.404 1.00 94.88 77 PHE A O 1
ATOM 617 N N . GLY A 1 78 ? -6.511 19.749 6.977 1.00 95.50 78 GLY A N 1
ATOM 618 C CA . GLY A 1 78 ? -7.757 20.458 6.657 1.00 95.50 78 GLY A CA 1
ATOM 619 C C . GLY A 1 78 ? -8.640 19.778 5.604 1.00 95.50 78 GLY A C 1
ATOM 620 O O . GLY A 1 78 ? -9.769 20.215 5.398 1.00 95.50 78 GLY A O 1
ATOM 621 N N . PHE A 1 79 ? -8.181 18.685 4.990 1.00 95.31 79 PHE A N 1
ATOM 622 C CA . PHE A 1 79 ? -8.962 17.877 4.054 1.00 95.31 79 PHE A CA 1
ATOM 623 C C . PHE A 1 79 ? -9.614 16.692 4.765 1.00 95.31 79 PHE A C 1
ATOM 625 O O . PHE A 1 79 ? -8.980 16.020 5.580 1.00 95.31 79 PHE A O 1
ATOM 632 N N . ARG A 1 80 ? -10.882 16.407 4.449 1.00 97.25 80 ARG A N 1
ATOM 633 C CA . ARG A 1 80 ? -11.587 15.234 4.985 1.00 97.25 80 ARG A CA 1
ATOM 634 C C . ARG A 1 80 ? -11.311 14.015 4.104 1.00 97.25 80 ARG A C 1
ATOM 636 O O . ARG A 1 80 ? -11.645 14.035 2.926 1.00 97.25 80 ARG A O 1
ATOM 643 N N . SER A 1 81 ? -10.763 12.956 4.697 1.00 96.31 81 SER A N 1
ATOM 644 C CA . SER A 1 81 ? -10.632 11.629 4.085 1.00 96.31 81 SER A CA 1
ATOM 645 C C . SER A 1 81 ? -11.627 10.657 4.720 1.00 96.31 81 SER A C 1
ATOM 647 O O . SER A 1 81 ? -11.864 10.730 5.926 1.00 96.31 81 SER A O 1
ATOM 649 N N . SER A 1 82 ? -12.203 9.743 3.938 1.00 96.62 82 SER A N 1
ATOM 650 C CA . SER A 1 82 ? -13.122 8.697 4.423 1.00 96.62 82 SER A CA 1
ATOM 651 C C . SER A 1 82 ? -12.411 7.588 5.213 1.00 96.62 82 SER A C 1
ATOM 653 O O . SER A 1 82 ? -13.033 6.928 6.046 1.00 96.62 82 SER A O 1
ATOM 655 N N . VAL A 1 83 ? -11.106 7.413 4.993 1.00 96.00 83 VAL A N 1
ATOM 656 C CA . VAL A 1 83 ? -10.247 6.429 5.669 1.00 96.00 83 VAL A CA 1
ATOM 657 C C . VAL A 1 83 ? -8.887 7.046 6.028 1.00 96.00 83 VAL A C 1
ATOM 659 O O . VAL A 1 83 ? -8.428 7.960 5.338 1.00 96.00 83 VAL A O 1
ATOM 662 N N . PRO A 1 84 ? -8.189 6.562 7.071 1.00 95.69 84 PRO A N 1
ATOM 663 C CA . PRO A 1 84 ? -6.888 7.087 7.485 1.00 95.69 84 PRO A CA 1
ATOM 664 C C . PRO A 1 84 ? -5.741 6.461 6.676 1.00 95.69 84 PRO A C 1
ATOM 666 O O . PRO A 1 84 ? -4.741 6.020 7.237 1.00 95.69 84 PRO A O 1
ATOM 669 N N . LEU A 1 85 ? -5.911 6.372 5.358 1.00 94.62 85 LEU A N 1
ATOM 670 C CA . LEU A 1 85 ? -4.969 5.771 4.418 1.00 94.62 85 LEU A CA 1
ATOM 671 C C . LEU A 1 85 ? -4.741 6.731 3.250 1.00 94.62 85 LEU A C 1
ATOM 673 O O . LEU A 1 85 ? -5.601 7.549 2.933 1.00 94.62 85 LEU A O 1
ATOM 677 N N . GLY A 1 86 ? -3.580 6.617 2.614 1.00 93.38 86 GLY A N 1
ATOM 678 C CA . GLY A 1 86 ? -3.230 7.391 1.431 1.00 93.38 86 GLY A CA 1
ATOM 679 C C . GLY A 1 86 ? -2.297 6.610 0.517 1.00 93.38 86 GLY A C 1
ATOM 680 O O . GLY A 1 86 ? -1.777 5.559 0.894 1.00 93.38 86 GLY A O 1
ATOM 681 N N . ILE A 1 87 ? -2.085 7.143 -0.682 1.00 94.94 87 ILE A N 1
ATOM 682 C CA . ILE A 1 87 ? -1.169 6.577 -1.671 1.00 94.94 87 ILE A CA 1
ATOM 683 C C . ILE A 1 87 ? 0.221 7.180 -1.464 1.00 94.94 87 ILE A C 1
ATOM 685 O O . ILE A 1 87 ? 0.389 8.401 -1.484 1.00 94.94 87 ILE A O 1
ATOM 689 N N . ALA A 1 88 ? 1.220 6.323 -1.247 1.00 96.31 88 ALA A N 1
ATOM 690 C CA . ALA A 1 88 ? 2.614 6.746 -1.183 1.00 96.31 88 ALA A CA 1
ATOM 691 C C . ALA A 1 88 ? 3.101 7.186 -2.578 1.00 96.31 88 ALA A C 1
ATOM 693 O O . ALA A 1 88 ? 2.674 6.614 -3.581 1.00 96.31 88 ALA A O 1
ATOM 694 N N . PRO A 1 89 ? 4.004 8.177 -2.679 1.00 96.31 89 PRO A N 1
ATOM 695 C CA . PRO A 1 89 ? 4.576 8.559 -3.963 1.00 96.31 89 PRO A CA 1
ATOM 696 C C . PRO A 1 89 ? 5.355 7.377 -4.551 1.00 96.31 89 PRO A C 1
ATOM 698 O O . PRO A 1 89 ? 6.294 6.866 -3.943 1.00 96.31 89 PRO A O 1
ATOM 701 N N . THR A 1 90 ? 4.953 6.930 -5.737 1.00 95.88 90 THR A N 1
ATOM 702 C CA . THR A 1 90 ? 5.564 5.800 -6.446 1.00 95.88 90 THR A CA 1
ATOM 703 C C . THR A 1 90 ? 5.762 6.183 -7.900 1.00 95.88 90 THR A C 1
ATOM 705 O O . THR A 1 90 ? 4.827 6.658 -8.545 1.00 95.88 90 THR A O 1
ATOM 708 N N . ALA A 1 91 ? 6.983 6.000 -8.397 1.00 95.19 91 ALA A N 1
ATOM 709 C CA . ALA A 1 91 ? 7.354 6.345 -9.760 1.00 95.19 91 ALA A CA 1
ATOM 710 C C . ALA A 1 91 ? 7.016 5.223 -10.752 1.00 95.19 91 ALA A C 1
ATOM 712 O O . ALA A 1 91 ? 6.884 4.055 -10.380 1.00 95.19 91 ALA A O 1
ATOM 713 N N . MET A 1 92 ? 6.967 5.594 -12.034 1.00 96.12 92 MET A N 1
ATOM 714 C CA . MET A 1 92 ? 6.931 4.673 -13.171 1.00 96.12 92 MET A CA 1
ATOM 715 C C . MET A 1 92 ? 5.719 3.737 -13.174 1.00 96.12 92 MET A C 1
ATOM 717 O O . MET A 1 92 ? 5.849 2.592 -13.587 1.00 96.12 92 MET A O 1
ATOM 721 N N . GLN A 1 93 ? 4.532 4.187 -12.753 1.00 96.88 93 GLN A N 1
ATOM 722 C CA . GLN A 1 93 ? 3.345 3.318 -12.639 1.00 96.88 93 GLN A CA 1
ATOM 723 C C . GLN A 1 93 ? 2.890 2.742 -13.990 1.00 96.88 93 GLN A C 1
ATOM 725 O O . GLN A 1 93 ? 2.241 1.698 -14.038 1.00 96.88 93 GLN A O 1
ATOM 730 N N . CYS A 1 94 ? 3.309 3.368 -15.094 1.00 96.06 94 CYS A N 1
ATOM 731 C CA . CYS A 1 94 ? 3.156 2.839 -16.448 1.00 96.06 94 CYS A CA 1
ATOM 732 C C . CYS A 1 94 ? 3.838 1.479 -16.682 1.00 96.06 94 CYS A C 1
ATOM 734 O O . CYS A 1 94 ? 3.459 0.781 -17.620 1.00 96.06 94 CYS A O 1
ATOM 736 N N . LEU A 1 95 ? 4.815 1.084 -15.852 1.00 95.19 95 LEU A N 1
ATOM 737 C CA . LEU A 1 95 ? 5.375 -0.271 -15.899 1.00 95.19 95 LEU A CA 1
ATOM 738 C C . LEU A 1 95 ? 4.346 -1.307 -15.422 1.00 95.19 95 LEU A C 1
ATOM 740 O O . LEU A 1 95 ? 4.285 -2.405 -15.965 1.00 95.19 95 LEU A O 1
ATOM 744 N N . ALA A 1 96 ? 3.502 -0.954 -14.447 1.00 93.38 96 ALA A N 1
ATOM 745 C CA . ALA A 1 96 ? 2.473 -1.843 -13.917 1.00 93.38 96 ALA A CA 1
ATOM 746 C C . ALA A 1 96 ? 1.186 -1.863 -14.757 1.00 93.38 96 ALA A C 1
ATOM 748 O O . ALA A 1 96 ? 0.549 -2.909 -14.891 1.00 93.38 96 ALA A O 1
ATOM 749 N N . HIS A 1 97 ? 0.774 -0.717 -15.304 1.00 94.00 97 HIS A N 1
ATOM 750 C CA . HIS A 1 97 ? -0.442 -0.601 -16.106 1.00 94.00 97 HIS A CA 1
ATOM 751 C C . HIS A 1 97 ? -0.342 0.575 -17.092 1.00 94.00 97 HIS A C 1
ATOM 753 O O . HIS A 1 97 ? 0.099 1.642 -16.677 1.00 94.00 97 HIS A O 1
ATOM 759 N N . PRO A 1 98 ? -0.820 0.466 -18.350 1.00 94.50 98 PRO A N 1
ATOM 760 C CA . PRO A 1 98 ? -0.681 1.531 -19.356 1.00 94.50 98 PRO A CA 1
ATOM 761 C C . PRO A 1 98 ? -1.235 2.906 -18.949 1.00 94.50 98 PRO A C 1
ATOM 763 O O . PRO A 1 98 ? -0.718 3.927 -19.389 1.00 94.50 98 PRO A O 1
ATOM 766 N N . ASP A 1 99 ? -2.279 2.932 -18.116 1.00 95.19 99 ASP A N 1
ATOM 767 C CA . ASP A 1 99 ? -2.898 4.178 -17.633 1.00 95.19 99 ASP A CA 1
ATOM 768 C C . ASP A 1 99 ? -2.112 4.846 -16.477 1.00 95.19 99 ASP A C 1
ATOM 770 O O . ASP A 1 99 ? -2.417 5.981 -16.108 1.00 95.19 99 ASP A O 1
ATOM 774 N N . GLY A 1 100 ? -1.121 4.149 -15.905 1.00 95.56 100 GLY A N 1
ATOM 775 C CA . GLY A 1 100 ? -0.164 4.661 -14.922 1.00 95.56 100 GLY A CA 1
ATOM 776 C C . GLY A 1 100 ? -0.766 5.477 -13.777 1.00 95.56 100 GLY A C 1
ATOM 777 O O . GLY A 1 100 ? -1.787 5.126 -13.184 1.00 95.56 100 GLY A O 1
ATOM 778 N N . GLU A 1 101 ? -0.122 6.604 -13.486 1.00 97.06 101 GLU A N 1
ATOM 779 C CA . GLU A 1 101 ? -0.445 7.513 -12.387 1.00 97.06 101 GLU A CA 1
ATOM 780 C C . GLU A 1 101 ? -1.861 8.100 -12.496 1.00 97.06 101 GLU A C 1
ATOM 782 O O . GLU A 1 101 ? -2.486 8.406 -11.480 1.00 97.06 101 GLU A O 1
ATOM 787 N N . ILE A 1 102 ? -2.403 8.222 -13.713 1.00 96.81 102 ILE A N 1
ATOM 788 C CA . ILE A 1 102 ? -3.761 8.735 -13.942 1.00 96.81 102 ILE A CA 1
ATOM 789 C C . ILE A 1 102 ? -4.808 7.741 -13.431 1.00 96.81 102 ILE A C 1
ATOM 791 O O . ILE A 1 102 ? -5.832 8.165 -12.890 1.00 96.81 102 ILE A O 1
ATOM 795 N N . ALA A 1 103 ? -4.573 6.433 -13.583 1.00 94.62 103 ALA A N 1
ATOM 796 C CA . ALA A 1 103 ? -5.465 5.420 -13.021 1.00 94.62 103 ALA A CA 1
ATOM 797 C C . ALA A 1 103 ? -5.457 5.463 -11.489 1.00 94.62 103 ALA A C 1
ATOM 799 O O . ALA A 1 103 ? -6.525 5.487 -10.882 1.00 94.62 103 ALA A O 1
ATOM 800 N N . THR A 1 104 ? -4.276 5.564 -10.875 1.00 95.44 104 THR A N 1
ATOM 801 C CA . THR A 1 104 ? -4.129 5.664 -9.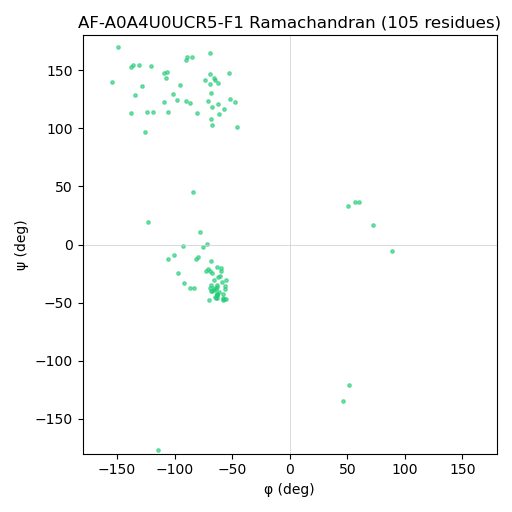414 1.00 95.44 104 THR A CA 1
ATOM 802 C C . THR A 1 104 ? -4.762 6.930 -8.844 1.00 95.44 104 THR A C 1
ATOM 804 O O . THR A 1 104 ? -5.351 6.881 -7.774 1.00 95.44 104 THR A O 1
ATOM 807 N N . ALA A 1 105 ? -4.686 8.061 -9.551 1.00 95.19 105 ALA A N 1
ATOM 808 C CA . ALA A 1 105 ? -5.319 9.307 -9.116 1.00 95.19 105 ALA A CA 1
ATOM 809 C C . ALA A 1 105 ? -6.857 9.293 -9.222 1.00 95.19 105 ALA A C 1
ATOM 811 O O . ALA A 1 105 ? -7.516 10.119 -8.593 1.00 95.19 105 ALA A O 1
ATOM 812 N N . ARG A 1 106 ? -7.425 8.413 -10.060 1.00 94.69 106 ARG A N 1
ATOM 813 C CA . ARG A 1 106 ? -8.877 8.286 -10.260 1.00 94.69 106 ARG A CA 1
ATOM 814 C C . ARG A 1 106 ? -9.535 7.345 -9.249 1.00 94.69 106 ARG A C 1
ATOM 816 O O . ARG A 1 106 ? -10.696 7.579 -8.920 1.00 94.69 106 ARG A O 1
ATOM 823 N N . ALA A 1 107 ? -8.843 6.265 -8.888 1.00 89.44 107 ALA A N 1
ATOM 824 C CA . ALA A 1 107 ? -9.331 5.231 -7.976 1.00 89.44 107 ALA A CA 1
ATOM 825 C C . ALA A 1 107 ? -9.597 5.789 -6.569 1.00 89.44 107 ALA A C 1
ATOM 827 O O . ALA A 1 107 ? -10.603 5.352 -5.969 1.00 89.44 107 ALA A O 1
#

InterPro domains:
  IPR000262 FMN-dependent dehydrogenase [PF01070] (26-107)
  IPR013785 Aldolase-type TIM barrel [G3DSA:3.20.20.70] (5-107)
  IPR037396 FMN hydroxy acid dehydrogenase domain [PS51349] (10-107)

Organism: NCBI:txid331657

Secondary structure (DSSP, 8-state):
-PPPP-------TT--SHHHHHHHHHTTS-HHHHHHHH--STT-HHHHHHHHHHTT-------S---SS----EEETTEEESSS--PPP-S-GGGT-TTHHHHHHH-

Radius of gyration: 18.62 Å; Cα contacts (8 Å, |Δi|>4): 39; chains: 1; bounding box: 44×34×58 Å

Sequence (107 aa):
MAAPAKGEQMHDLNCLTIKELEQHAAVRMDKQTRDYYNEGADSGSTLLENIQAYAKYRIRPRVLRDISRIDTSVSIFGFRSSVPLGIAPTAMQCLAHPDGEIATARA

Foldseek 3Di:
DDDDDDPPDDDDPPQPDPVSVLVVLVVVADPVLNCVPPADPDPCPVVVCVVCVPVVDDDDDDPPDDVVDDQQWDADPNDIDSHPDDDDDDPDQCNSPVCGPVVVVVD

Mean predicted aligned error: 6.78 Å